Protein AF-A0AAD4WU37-F1 (afdb_monomer_lite)

Structure (mmCIF, N/CA/C/O backbone):
data_AF-A0AAD4WU37-F1
#
_entry.id   AF-A0AAD4WU37-F1
#
loop_
_atom_site.group_PDB
_atom_site.id
_atom_site.type_symbol
_atom_site.label_atom_id
_atom_site.label_alt_id
_atom_site.label_comp_id
_atom_site.label_asym_id
_atom_site.label_entity_id
_atom_site.label_seq_id
_atom_site.pdbx_PDB_ins_code
_atom_site.Cartn_x
_atom_site.Cartn_y
_atom_site.Cartn_z
_atom_site.occupancy
_atom_site.B_iso_or_equiv
_atom_site.auth_seq_id
_atom_site.auth_comp_id
_atom_site.auth_asym_id
_atom_site.auth_atom_id
_atom_site.pdbx_PDB_model_num
ATOM 1 N N . MET A 1 1 ? 48.314 1.413 9.376 1.00 45.47 1 MET A N 1
ATOM 2 C CA . MET A 1 1 ? 47.492 2.302 8.526 1.00 45.47 1 MET A CA 1
ATOM 3 C C . MET A 1 1 ? 46.470 2.975 9.430 1.00 45.47 1 MET A C 1
ATOM 5 O O . MET A 1 1 ? 45.593 2.298 9.945 1.00 45.47 1 MET A O 1
ATOM 9 N N . THR A 1 2 ? 46.656 4.255 9.749 1.00 46.59 2 THR A N 1
ATOM 10 C CA . THR A 1 2 ? 45.895 4.946 10.807 1.00 46.59 2 THR A CA 1
ATOM 11 C C . THR A 1 2 ? 44.957 5.962 10.160 1.00 46.59 2 THR A C 1
ATOM 13 O O . THR A 1 2 ? 45.398 6.799 9.377 1.00 46.59 2 THR A O 1
ATOM 16 N N . THR A 1 3 ? 43.655 5.860 10.424 1.00 55.84 3 THR A N 1
ATOM 17 C CA . THR A 1 3 ? 42.610 6.638 9.741 1.00 55.84 3 THR A CA 1
ATOM 18 C C . THR A 1 3 ? 42.506 8.074 10.264 1.00 55.84 3 THR A C 1
ATOM 20 O O . THR A 1 3 ? 42.694 8.328 11.453 1.00 55.84 3 THR A O 1
ATOM 23 N N . ARG A 1 4 ? 42.123 9.006 9.374 1.00 51.94 4 ARG A N 1
ATOM 24 C CA . ARG A 1 4 ? 42.040 10.475 9.577 1.00 51.94 4 ARG A CA 1
ATOM 25 C C . ARG A 1 4 ? 41.315 10.953 10.848 1.00 51.94 4 ARG A C 1
ATOM 27 O O . ARG A 1 4 ? 41.560 12.069 11.285 1.00 51.94 4 ARG A O 1
ATOM 34 N N . SER A 1 5 ? 40.448 10.136 11.445 1.00 50.91 5 SER A N 1
ATOM 35 C CA . SER A 1 5 ? 39.773 10.443 12.715 1.00 50.91 5 SER A CA 1
ATOM 36 C C . SER A 1 5 ? 40.736 10.491 13.917 1.00 50.91 5 SER A C 1
ATOM 38 O O . SER A 1 5 ? 40.525 11.303 14.815 1.00 50.91 5 SER A O 1
ATOM 40 N N . LYS A 1 6 ? 41.821 9.696 13.925 1.00 55.34 6 LYS A N 1
ATOM 41 C CA . LYS A 1 6 ? 42.752 9.602 15.069 1.00 55.34 6 LYS A CA 1
ATOM 42 C C . LYS A 1 6 ? 43.726 10.782 15.204 1.00 55.34 6 LYS A C 1
ATOM 44 O O . LYS A 1 6 ? 44.366 10.902 16.240 1.00 55.34 6 LYS A O 1
ATOM 49 N N . SER A 1 7 ? 43.835 11.649 14.195 1.00 57.91 7 SER A N 1
ATOM 50 C CA . SER A 1 7 ? 44.721 12.826 14.185 1.00 57.91 7 SER A CA 1
ATOM 51 C C . SER A 1 7 ? 44.000 14.156 14.451 1.00 57.91 7 SER A C 1
ATOM 53 O O . SER A 1 7 ? 44.583 15.217 14.262 1.00 57.91 7 SER A O 1
ATOM 55 N N . GLY A 1 8 ? 42.736 14.125 14.893 1.00 57.00 8 GLY A N 1
ATOM 56 C CA . GLY A 1 8 ? 42.025 15.318 15.381 1.00 57.00 8 GLY A CA 1
ATOM 57 C C . GLY A 1 8 ? 41.644 16.353 14.313 1.00 57.00 8 GLY A C 1
ATOM 58 O O . GLY A 1 8 ? 41.125 17.415 14.647 1.00 57.00 8 GLY A O 1
ATOM 59 N N . ILE A 1 9 ? 41.846 16.067 13.022 1.00 58.38 9 ILE A N 1
ATOM 60 C CA . ILE A 1 9 ? 41.519 16.997 11.931 1.00 58.38 9 ILE A CA 1
ATOM 61 C C . ILE A 1 9 ? 40.055 16.801 11.516 1.00 58.38 9 ILE A C 1
ATOM 63 O O . ILE A 1 9 ? 39.748 16.102 10.549 1.00 58.38 9 ILE A O 1
ATOM 67 N N . SER A 1 10 ? 39.140 17.441 12.245 1.00 53.75 10 SER A N 1
ATOM 68 C CA . SER A 1 10 ? 37.732 17.568 11.855 1.00 53.75 10 SER A CA 1
ATOM 69 C C . SER A 1 10 ? 37.493 18.945 11.235 1.00 53.75 10 SER A C 1
ATOM 71 O O . SER A 1 10 ? 37.396 19.947 11.938 1.00 53.75 10 SER A O 1
ATOM 73 N N . LYS A 1 11 ? 37.418 19.022 9.901 1.00 55.50 11 LYS A N 1
ATOM 74 C CA . LYS A 1 11 ? 36.949 20.237 9.218 1.00 55.50 11 LYS A CA 1
ATOM 75 C C . LYS A 1 11 ? 35.432 20.147 9.064 1.00 55.50 11 LYS A C 1
ATOM 77 O O . LYS A 1 11 ? 34.953 19.427 8.191 1.00 55.50 11 LYS A O 1
ATOM 82 N N . ARG A 1 12 ? 34.671 20.874 9.888 1.00 57.69 12 ARG A N 1
ATOM 83 C CA . ARG A 1 12 ? 33.232 21.071 9.651 1.00 57.69 12 ARG A CA 1
ATOM 84 C C . ARG A 1 12 ? 33.071 22.020 8.462 1.00 57.69 12 ARG A C 1
ATOM 86 O O . ARG A 1 12 ? 33.501 23.167 8.532 1.00 57.69 12 ARG A O 1
ATOM 93 N N . LYS A 1 13 ? 32.487 21.546 7.359 1.00 55.38 13 LYS A N 1
ATOM 94 C CA . LYS A 1 13 ? 32.006 22.436 6.293 1.00 55.38 13 LYS A CA 1
ATOM 95 C C . LYS A 1 13 ? 30.736 23.116 6.804 1.00 55.38 13 LYS A C 1
ATOM 97 O O . LYS A 1 13 ? 29.754 22.430 7.072 1.00 55.38 13 LYS A O 1
ATOM 102 N N . ALA A 1 14 ? 30.776 24.433 6.979 1.00 50.75 14 ALA A N 1
ATOM 103 C CA . ALA A 1 14 ? 29.597 25.225 7.298 1.00 50.75 14 ALA A CA 1
ATOM 104 C C . ALA A 1 14 ? 28.788 25.428 6.011 1.00 50.75 14 ALA A C 1
ATOM 106 O O . ALA A 1 14 ? 29.203 26.172 5.125 1.00 50.75 14 ALA A O 1
ATOM 107 N N . TYR A 1 15 ? 27.661 24.734 5.890 1.00 48.75 15 TYR A N 1
ATOM 108 C CA . TYR A 1 15 ? 26.652 25.065 4.892 1.00 48.75 15 TYR A CA 1
ATOM 109 C C . TYR A 1 15 ? 25.725 26.103 5.525 1.00 48.75 15 TYR A C 1
ATOM 111 O O . TYR A 1 15 ? 25.049 25.806 6.507 1.00 48.75 15 TYR A O 1
ATOM 119 N N . SER A 1 16 ? 25.730 27.332 5.005 1.00 48.38 16 SER A N 1
ATOM 120 C CA . SER A 1 16 ? 24.706 28.324 5.340 1.00 48.38 16 SER A CA 1
ATOM 121 C C . SER A 1 16 ? 23.463 27.996 4.521 1.00 48.38 16 SER A C 1
ATOM 123 O O . SER A 1 16 ? 23.293 28.471 3.401 1.00 48.38 16 SER A O 1
ATOM 125 N N . THR A 1 17 ? 22.638 27.091 5.032 1.00 43.59 17 THR A N 1
ATOM 126 C CA . THR A 1 17 ? 21.302 26.854 4.493 1.00 43.59 17 THR A CA 1
ATOM 127 C C . THR A 1 17 ? 20.335 27.698 5.299 1.00 43.59 17 THR A C 1
ATOM 129 O O . THR A 1 17 ? 20.103 27.419 6.476 1.00 43.59 17 THR A O 1
ATOM 132 N N . TYR A 1 18 ? 19.773 28.729 4.672 1.00 45.22 18 TYR A N 1
ATOM 133 C CA . TYR A 1 18 ? 18.561 29.372 5.164 1.00 45.22 18 TYR A CA 1
ATOM 134 C C . TYR A 1 18 ? 17.429 28.348 5.033 1.00 45.22 18 TYR A C 1
ATOM 136 O O . TYR A 1 18 ? 16.768 28.254 4.004 1.00 45.22 18 TYR A O 1
ATOM 144 N N . VAL A 1 19 ? 17.280 27.491 6.041 1.00 52.25 19 VAL A N 1
ATOM 145 C CA . VAL A 1 19 ? 16.106 26.634 6.165 1.00 52.25 19 VAL A CA 1
ATOM 146 C C . VAL A 1 19 ? 15.052 27.523 6.800 1.00 52.25 19 VAL A C 1
ATOM 148 O O . VAL A 1 19 ? 15.094 27.764 8.005 1.00 52.25 19 VAL A O 1
ATOM 151 N N . GLN A 1 20 ? 14.137 28.060 5.989 1.00 53.44 20 GLN A N 1
ATOM 152 C CA . GLN A 1 20 ? 12.861 28.495 6.545 1.00 53.44 20 GLN A CA 1
ATOM 153 C C . GLN A 1 20 ? 12.291 27.273 7.257 1.00 53.44 20 GLN A C 1
ATOM 155 O O . GLN A 1 20 ? 12.090 26.231 6.634 1.00 53.44 20 GLN A O 1
ATOM 160 N N . SER A 1 21 ? 12.132 27.364 8.574 1.00 56.22 21 SER A N 1
ATOM 161 C CA . SER A 1 21 ? 11.419 26.358 9.342 1.00 56.22 21 SER A CA 1
ATOM 162 C C . SER A 1 21 ? 9.996 26.322 8.802 1.00 56.22 21 SER A C 1
ATOM 164 O O . SER A 1 21 ? 9.185 27.189 9.123 1.00 56.22 21 SER A O 1
ATOM 166 N N . ILE A 1 22 ? 9.721 25.375 7.913 1.00 56.38 22 ILE A N 1
ATOM 167 C CA . ILE A 1 22 ? 8.364 25.085 7.484 1.00 56.38 22 ILE A CA 1
ATOM 168 C C . ILE A 1 22 ? 7.689 24.464 8.702 1.00 56.38 22 ILE A C 1
ATOM 170 O O . ILE A 1 22 ? 8.061 23.376 9.144 1.00 56.38 22 ILE A O 1
ATOM 174 N N . ASP A 1 23 ? 6.753 25.202 9.286 1.00 52.38 23 ASP A N 1
ATOM 175 C CA . ASP A 1 23 ? 5.902 24.698 10.351 1.00 52.38 23 ASP A CA 1
ATOM 176 C C . ASP A 1 23 ? 4.915 23.693 9.743 1.00 52.38 23 ASP A C 1
ATOM 178 O O . ASP A 1 23 ? 3.857 24.051 9.226 1.00 52.38 23 ASP A O 1
ATOM 182 N N . LEU A 1 24 ? 5.305 22.416 9.757 1.00 53.62 24 LEU A N 1
ATOM 183 C CA . LEU A 1 24 ? 4.525 21.296 9.220 1.00 53.62 24 LEU A CA 1
ATOM 184 C C . LEU A 1 24 ? 3.143 21.171 9.885 1.00 53.62 24 LEU A C 1
ATOM 186 O O . LEU A 1 24 ? 2.236 20.597 9.287 1.00 53.62 24 LEU A O 1
ATOM 190 N N . SER A 1 25 ? 2.951 21.758 11.077 1.00 57.12 25 SER A N 1
ATOM 191 C CA . SER A 1 25 ? 1.658 21.764 11.773 1.00 57.12 25 SER A CA 1
ATOM 192 C C . SER A 1 25 ? 0.584 22.606 11.073 1.00 57.12 25 SER A C 1
ATOM 194 O O . SER A 1 25 ? -0.602 22.415 11.337 1.00 57.12 25 SER A O 1
ATOM 196 N N . GLN A 1 26 ? 0.982 23.505 10.163 1.00 54.91 26 GLN A N 1
ATOM 197 C CA . GLN A 1 26 ? 0.054 24.307 9.360 1.00 54.91 26 GLN A CA 1
ATOM 198 C C . GLN A 1 26 ? -0.290 23.676 8.008 1.00 54.91 26 GLN A C 1
ATOM 200 O O . GLN A 1 26 ? -1.264 24.085 7.381 1.00 54.91 26 GLN A O 1
ATOM 205 N N . ILE A 1 27 ? 0.503 22.706 7.545 1.00 59.50 27 ILE A N 1
ATOM 206 C CA . ILE A 1 27 ? 0.383 22.128 6.199 1.00 59.50 27 ILE A CA 1
ATOM 207 C C . ILE A 1 27 ? -0.313 20.771 6.245 1.00 59.50 27 ILE A C 1
ATOM 209 O O . ILE A 1 27 ? -1.054 20.445 5.324 1.00 59.50 27 ILE A O 1
ATOM 213 N N . GLU A 1 28 ? -0.129 19.989 7.309 1.00 60.22 28 GLU A N 1
ATOM 214 C CA . GLU A 1 28 ? -0.696 18.646 7.406 1.00 60.22 28 GLU A CA 1
ATOM 215 C C . GLU A 1 28 ? -1.859 18.602 8.403 1.00 60.22 28 GLU A C 1
ATOM 217 O O . GLU A 1 28 ? -1.702 18.811 9.606 1.00 60.22 28 GLU A O 1
ATOM 222 N N . ALA A 1 29 ? -3.063 18.327 7.897 1.00 60.94 29 ALA A N 1
ATOM 223 C CA . ALA A 1 29 ? -4.246 18.130 8.714 1.00 60.94 29 ALA A CA 1
ATOM 224 C C . ALA A 1 29 ? -4.022 17.002 9.736 1.00 60.94 29 ALA A C 1
ATOM 226 O O . ALA A 1 29 ? -3.765 15.852 9.388 1.00 60.94 29 ALA A O 1
ATOM 227 N N . SER A 1 30 ? -4.191 17.333 11.014 1.00 67.00 30 SER A N 1
ATOM 228 C CA . SER A 1 30 ? -3.980 16.425 12.149 1.00 67.00 30 SER A CA 1
ATOM 229 C C . SER A 1 30 ? -5.044 15.328 12.298 1.00 67.00 30 SER A C 1
ATOM 231 O O . SER A 1 30 ? -4.961 14.502 13.206 1.00 67.00 30 SER A O 1
ATOM 233 N N . SER A 1 31 ? -6.064 15.315 11.435 1.00 64.81 31 SER A N 1
ATOM 234 C CA . SER A 1 31 ? -7.147 14.335 11.446 1.00 64.81 31 SER A CA 1
ATOM 235 C C . SER A 1 31 ? -7.691 14.106 10.037 1.00 64.81 31 SER A C 1
ATOM 237 O O . SER A 1 31 ? -7.746 15.014 9.210 1.00 64.81 31 SER A O 1
ATOM 239 N N . PHE A 1 32 ? -8.161 12.888 9.771 1.00 70.62 32 PHE A N 1
ATOM 240 C CA . PHE A 1 32 ? -8.802 12.535 8.503 1.00 70.62 32 PHE A CA 1
ATOM 241 C C . PHE A 1 32 ? -9.998 13.444 8.180 1.00 70.62 32 PHE A C 1
ATOM 243 O O . PHE A 1 32 ? -10.188 13.846 7.036 1.00 70.62 32 PHE A O 1
ATOM 250 N N . MET A 1 33 ? -10.788 13.806 9.193 1.00 66.88 33 MET A N 1
ATOM 251 C CA . MET A 1 33 ? -11.980 14.631 8.991 1.00 66.88 33 MET A CA 1
ATOM 252 C C . MET A 1 33 ? -11.624 16.049 8.544 1.00 66.88 33 MET A C 1
ATOM 254 O O . MET A 1 33 ? -12.316 16.607 7.702 1.00 66.88 33 MET A O 1
ATOM 258 N N . THR A 1 34 ? -10.535 16.621 9.063 1.00 73.19 34 THR A N 1
ATOM 259 C CA . THR A 1 34 ? -10.051 17.936 8.625 1.00 73.19 34 THR A CA 1
ATOM 260 C C . THR A 1 34 ? -9.392 17.838 7.250 1.00 73.19 34 THR A C 1
ATOM 262 O O . THR A 1 34 ? -9.689 18.658 6.383 1.00 73.19 34 THR A O 1
ATOM 265 N N . ALA A 1 35 ? -8.618 16.778 6.996 1.00 66.81 35 ALA A N 1
ATOM 266 C CA . ALA A 1 35 ? -8.023 16.479 5.692 1.00 66.81 35 ALA A CA 1
ATOM 267 C C . ALA A 1 35 ? -9.068 16.378 4.567 1.00 66.81 35 ALA A C 1
ATOM 269 O O . ALA A 1 35 ? -8.892 16.943 3.491 1.00 66.81 35 ALA A O 1
ATOM 270 N N . TYR A 1 36 ? -10.186 15.691 4.826 1.00 73.25 36 TYR A N 1
ATOM 271 C CA . TYR A 1 36 ? -11.242 15.461 3.839 1.00 73.25 36 TYR A CA 1
ATOM 272 C C . TYR A 1 36 ? -11.971 16.744 3.421 1.00 73.25 36 TYR A C 1
ATOM 274 O O . TYR A 1 36 ? -12.524 16.796 2.326 1.00 73.25 36 TYR A O 1
ATOM 282 N N . THR A 1 37 ? -11.971 17.790 4.252 1.00 78.06 37 THR A N 1
ATOM 283 C CA . THR A 1 37 ? -12.604 19.072 3.895 1.00 78.06 37 THR A CA 1
ATOM 284 C C . THR A 1 37 ? -11.780 19.913 2.919 1.00 78.06 37 THR A C 1
ATOM 286 O O . THR A 1 37 ? -12.324 20.819 2.289 1.00 78.06 37 THR A O 1
ATOM 289 N N . VAL A 1 38 ? -10.487 19.611 2.755 1.00 82.31 38 VAL A N 1
ATOM 290 C CA . VAL A 1 38 ? -9.591 20.368 1.875 1.00 82.31 38 VAL A CA 1
ATOM 291 C C . VAL A 1 38 ? -9.812 19.947 0.421 1.00 82.31 38 VAL A C 1
ATOM 293 O O . VAL A 1 38 ? -9.508 18.824 0.018 1.00 82.31 38 VAL A O 1
ATOM 296 N N . LEU A 1 39 ? -10.330 20.871 -0.390 1.00 82.19 39 LEU A N 1
ATOM 297 C CA . LEU A 1 39 ? -10.707 20.608 -1.782 1.00 82.19 39 LEU A CA 1
ATOM 298 C C . LEU A 1 39 ? -9.510 20.195 -2.658 1.00 82.19 39 LEU A C 1
ATOM 300 O O . LEU A 1 39 ? -9.639 19.288 -3.478 1.00 82.19 39 LEU A O 1
ATOM 304 N N . GLU A 1 40 ? -8.349 20.824 -2.452 1.00 79.12 40 GLU A N 1
ATOM 305 C CA . GLU A 1 40 ? -7.117 20.531 -3.203 1.00 79.12 40 GLU A CA 1
ATOM 306 C C . GLU A 1 40 ? -6.605 19.109 -2.950 1.00 79.12 40 GLU A C 1
ATOM 308 O O . GLU A 1 40 ? -6.085 18.444 -3.845 1.00 79.12 40 GLU A O 1
ATOM 313 N N . TRP A 1 41 ? -6.800 18.600 -1.735 1.00 78.56 41 TRP A N 1
ATOM 314 C CA . TRP A 1 41 ? -6.397 17.243 -1.380 1.00 78.56 41 TRP A CA 1
ATOM 315 C C . TRP A 1 41 ? -7.324 16.218 -2.008 1.00 78.56 41 TRP A C 1
ATOM 317 O O . TRP A 1 41 ? -6.869 15.192 -2.505 1.00 78.56 41 TRP A O 1
ATOM 327 N N . GLN A 1 42 ? -8.623 16.516 -2.068 1.00 79.12 42 GLN A N 1
ATOM 328 C CA . GLN A 1 42 ? -9.560 15.677 -2.801 1.00 79.12 42 GLN A CA 1
ATOM 329 C C . GLN A 1 42 ? -9.269 15.656 -4.304 1.00 79.12 42 GLN A C 1
ATOM 331 O O . GLN A 1 42 ? -9.416 14.604 -4.925 1.00 79.12 42 GLN A O 1
ATOM 336 N N . SER A 1 43 ? -8.893 16.791 -4.908 1.00 8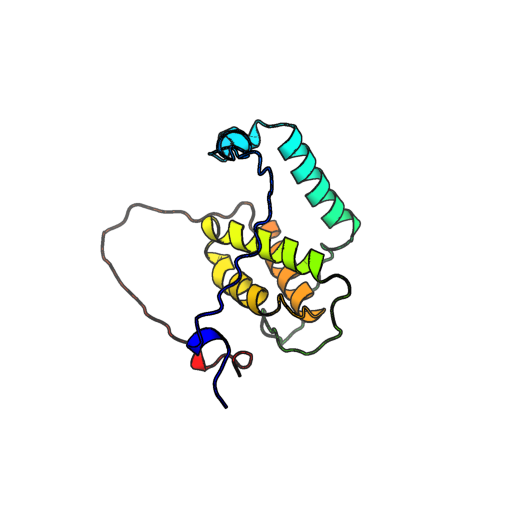2.56 43 SER A N 1
ATOM 337 C CA . SER A 1 43 ? -8.529 16.826 -6.327 1.00 82.56 43 SER A CA 1
ATOM 338 C C . SER A 1 43 ? -7.243 16.060 -6.596 1.00 82.56 43 SER A C 1
ATOM 340 O O . SER A 1 43 ? -7.245 15.242 -7.505 1.00 82.56 43 SER A O 1
ATOM 342 N N . ALA A 1 44 ? -6.209 16.234 -5.767 1.00 79.44 44 ALA A N 1
ATOM 343 C CA . ALA A 1 44 ? -4.964 15.479 -5.886 1.00 79.44 44 ALA A CA 1
ATOM 344 C C . ALA A 1 44 ? -5.205 13.967 -5.723 1.00 79.44 44 ALA A C 1
ATOM 346 O O . ALA A 1 44 ? -4.750 13.169 -6.534 1.00 79.44 44 ALA A O 1
ATOM 347 N N . MET A 1 45 ? -6.005 13.563 -4.728 1.00 80.19 45 MET A N 1
ATOM 348 C CA . MET A 1 45 ? -6.377 12.160 -4.508 1.00 80.19 45 MET A CA 1
ATOM 349 C C . MET A 1 45 ? -7.145 11.573 -5.703 1.00 80.19 45 MET A C 1
ATOM 351 O O . MET A 1 45 ? -6.926 10.422 -6.080 1.00 80.19 45 MET A O 1
ATOM 355 N N . ARG A 1 46 ? -8.051 12.354 -6.308 1.00 82.12 46 ARG A N 1
ATOM 356 C CA . ARG A 1 46 ? -8.778 11.948 -7.520 1.00 82.12 46 ARG A CA 1
ATOM 357 C C . ARG A 1 46 ? -7.857 11.831 -8.725 1.00 82.12 46 ARG A C 1
ATOM 359 O O . ARG A 1 46 ? -7.952 10.836 -9.428 1.00 82.12 46 ARG A O 1
ATOM 366 N N . GLU A 1 47 ? -6.976 12.800 -8.938 1.00 85.94 47 GLU A N 1
ATOM 367 C CA . GLU A 1 47 ? -6.018 12.794 -10.044 1.00 85.94 47 GLU A CA 1
ATOM 368 C C . GLU A 1 47 ? -5.078 11.586 -9.953 1.00 85.94 47 GLU A C 1
ATOM 370 O O . GLU A 1 47 ? -4.879 10.889 -10.943 1.00 85.94 47 GLU A O 1
ATOM 375 N N . GLU A 1 48 ? -4.589 11.257 -8.755 1.00 75.38 48 GLU A N 1
ATOM 376 C CA . GLU A 1 48 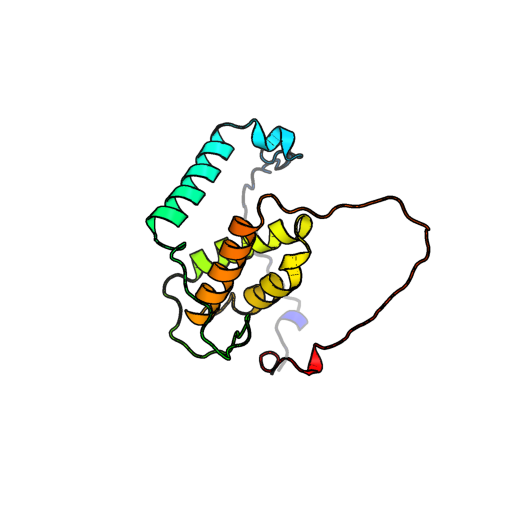? -3.805 10.041 -8.515 1.00 75.38 48 GLU A CA 1
ATOM 377 C C . GLU A 1 48 ? -4.610 8.775 -8.854 1.00 75.38 48 GLU A C 1
ATOM 379 O O . GLU A 1 48 ? -4.128 7.891 -9.566 1.00 75.38 48 GLU A O 1
ATOM 384 N N . ILE A 1 49 ? -5.871 8.687 -8.411 1.00 76.44 49 ILE A N 1
ATOM 385 C CA . ILE A 1 49 ? -6.761 7.564 -8.750 1.00 76.44 49 ILE A CA 1
ATOM 386 C C . ILE A 1 49 ? -6.978 7.468 -10.270 1.00 76.44 49 ILE A C 1
ATOM 388 O O . ILE A 1 49 ? -6.882 6.376 -10.836 1.00 76.44 49 ILE A O 1
ATOM 392 N N . GLU A 1 50 ? -7.238 8.584 -10.948 1.00 82.06 50 GLU A N 1
ATOM 393 C CA . GLU A 1 50 ? -7.441 8.644 -12.399 1.00 82.06 50 GLU A CA 1
ATOM 394 C C . GLU A 1 50 ? -6.174 8.275 -13.174 1.00 82.06 50 GLU A C 1
ATOM 396 O O . GLU A 1 50 ? -6.247 7.485 -14.117 1.00 82.06 50 GLU A O 1
ATOM 401 N N . ALA A 1 51 ? -5.005 8.750 -12.742 1.00 73.06 51 ALA A N 1
ATOM 402 C CA . ALA A 1 51 ? -3.718 8.385 -13.320 1.00 73.06 51 ALA A CA 1
ATOM 403 C C . ALA A 1 51 ? -3.467 6.871 -13.218 1.00 73.06 51 ALA A C 1
ATOM 405 O O . ALA A 1 51 ? -3.002 6.244 -14.176 1.00 73.06 51 ALA A O 1
ATOM 406 N N . LEU A 1 52 ? -3.848 6.247 -12.096 1.00 73.50 52 LEU A N 1
ATOM 407 C CA . LEU A 1 52 ? -3.774 4.793 -11.930 1.00 73.50 52 LEU A CA 1
ATOM 408 C C . LEU A 1 52 ? -4.731 4.046 -12.874 1.00 73.50 52 LEU A C 1
ATOM 410 O O . LEU A 1 52 ? -4.379 2.975 -13.379 1.00 73.50 52 LEU A O 1
ATOM 414 N N . HIS A 1 53 ? -5.926 4.590 -13.124 1.00 74.31 53 HIS A N 1
ATOM 415 C CA . HIS A 1 53 ? -6.884 4.051 -14.095 1.00 74.31 53 HIS A CA 1
ATOM 416 C C . HIS A 1 53 ? -6.403 4.194 -15.544 1.00 74.31 53 HIS A C 1
ATOM 418 O O . HIS A 1 53 ? -6.460 3.218 -16.291 1.00 74.31 53 HIS A O 1
ATOM 424 N N . ALA A 1 54 ? -5.871 5.358 -15.919 1.00 75.44 54 ALA A N 1
ATOM 425 C CA . ALA A 1 54 ? -5.381 5.651 -17.266 1.00 75.44 54 ALA A CA 1
ATOM 426 C C . ALA A 1 54 ? -4.212 4.746 -17.688 1.00 75.44 54 ALA A C 1
ATOM 428 O O . ALA A 1 54 ? -4.092 4.378 -18.853 1.00 75.44 54 ALA A O 1
ATOM 429 N N . GLN A 1 55 ? -3.369 4.340 -16.737 1.00 75.31 55 GLN A N 1
ATOM 430 C CA . GLN A 1 55 ? -2.224 3.464 -16.997 1.00 75.31 55 GLN A CA 1
ATOM 431 C C . GLN A 1 55 ? -2.589 1.974 -17.122 1.00 75.31 55 GLN A C 1
ATOM 433 O O . GLN A 1 55 ? -1.697 1.140 -17.277 1.00 75.31 55 GLN A O 1
ATOM 438 N N . GLY A 1 56 ? -3.871 1.599 -17.007 1.00 62.47 56 GLY A N 1
ATOM 439 C CA . GLY A 1 56 ? -4.283 0.189 -17.038 1.00 62.47 56 GLY A CA 1
ATOM 440 C C . GLY A 1 56 ? -3.707 -0.628 -15.873 1.00 62.47 56 GLY A C 1
ATOM 441 O O . GLY A 1 56 ? -3.656 -1.858 -15.912 1.00 62.47 56 GLY A O 1
ATOM 442 N N . THR A 1 57 ? -3.267 0.036 -14.796 1.00 57.66 57 THR A N 1
ATOM 443 C CA . THR A 1 57 ? -2.695 -0.613 -13.603 1.00 57.66 57 THR A CA 1
ATOM 444 C C . THR A 1 57 ? -3.690 -1.589 -12.965 1.00 57.66 57 THR A C 1
ATOM 446 O O . THR A 1 57 ? -3.277 -2.564 -12.336 1.00 57.66 57 THR A O 1
ATOM 449 N N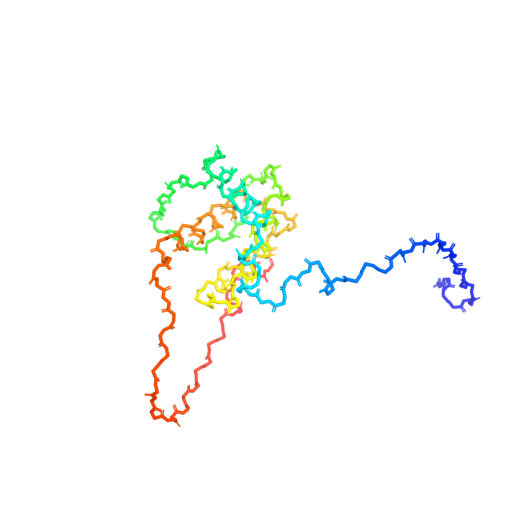 . TRP A 1 58 ? -4.986 -1.358 -13.186 1.00 56.19 58 TRP A N 1
ATOM 450 C CA . TRP A 1 58 ? -6.114 -2.097 -12.625 1.00 56.19 58 TRP A CA 1
ATOM 451 C C . TRP A 1 58 ? -6.617 -3.278 -13.461 1.00 56.19 58 TRP A C 1
ATOM 453 O O . TRP A 1 58 ? -7.590 -3.913 -13.044 1.00 56.19 58 TRP A O 1
ATOM 463 N N . ASP A 1 59 ? -5.990 -3.599 -14.597 1.00 53.88 59 ASP A N 1
ATOM 464 C CA . ASP A 1 59 ? -6.420 -4.755 -15.382 1.00 53.88 59 ASP A CA 1
ATOM 465 C C . ASP A 1 59 ? -6.258 -6.059 -14.591 1.00 53.88 59 ASP A C 1
ATOM 467 O O . ASP A 1 59 ? -5.229 -6.357 -13.974 1.00 53.88 59 ASP A O 1
ATOM 471 N N . LEU A 1 60 ? -7.348 -6.825 -14.572 1.00 45.81 60 LEU A N 1
ATOM 472 C CA . LEU A 1 60 ? -7.518 -8.028 -13.770 1.00 45.81 60 LEU A CA 1
ATOM 473 C C . LEU A 1 60 ? -6.548 -9.119 -14.233 1.00 45.81 60 LEU A C 1
ATOM 475 O O . LEU A 1 60 ? -6.811 -9.823 -15.202 1.00 45.81 60 LEU A O 1
ATOM 479 N N . VAL A 1 61 ? -5.460 -9.329 -13.488 1.00 58.69 61 VAL A N 1
ATOM 480 C CA . VAL A 1 61 ? -4.593 -10.500 -13.686 1.00 58.69 61 VAL A CA 1
ATOM 481 C C . VAL A 1 61 ? -5.185 -11.684 -12.906 1.00 58.69 61 VAL A C 1
ATOM 483 O O . VAL A 1 61 ? -5.220 -11.633 -11.668 1.00 58.69 61 VAL A O 1
ATOM 486 N N . PRO A 1 62 ? -5.685 -12.743 -13.571 1.00 58.34 62 PRO A N 1
ATOM 487 C CA . PRO A 1 62 ? -6.130 -13.948 -12.880 1.00 58.34 62 PRO A CA 1
ATOM 488 C C . PRO A 1 62 ? -4.951 -14.610 -12.157 1.00 58.34 62 PRO A C 1
ATOM 490 O O . PRO A 1 62 ? -3.813 -14.582 -12.628 1.00 58.34 62 PRO A O 1
ATOM 493 N N . LEU A 1 63 ? -5.216 -15.191 -10.984 1.00 50.34 63 LEU A N 1
ATOM 494 C CA . LEU A 1 63 ? -4.221 -15.975 -10.258 1.00 50.34 63 LEU A CA 1
ATOM 495 C C . LEU A 1 63 ? -3.900 -17.241 -11.079 1.00 50.34 63 LEU A C 1
ATOM 497 O O . LEU A 1 63 ? -4.815 -18.028 -11.320 1.00 50.34 63 LEU A O 1
ATOM 501 N N . PRO A 1 64 ? -2.643 -17.467 -11.506 1.00 61.47 64 PRO A N 1
ATOM 502 C CA . PRO A 1 64 ? -2.266 -18.706 -12.178 1.00 61.47 64 PRO A CA 1
ATOM 503 C C . PRO A 1 64 ? -2.465 -19.898 -11.239 1.00 61.47 64 PRO A C 1
ATOM 505 O O . PRO A 1 64 ? -2.100 -19.822 -10.061 1.00 61.47 64 PRO A O 1
ATOM 508 N N . ALA A 1 65 ? -3.015 -20.998 -11.756 1.00 53.12 65 ALA A N 1
ATOM 509 C CA . ALA A 1 65 ? -3.183 -22.224 -10.983 1.00 53.12 65 ALA A CA 1
ATOM 510 C C . ALA A 1 65 ? -1.823 -22.705 -10.436 1.00 53.12 65 ALA A C 1
ATOM 512 O O . ALA A 1 65 ? -0.817 -22.663 -11.143 1.00 53.12 65 ALA A O 1
ATOM 513 N N . HIS A 1 66 ? -1.800 -23.154 -9.176 1.00 56.22 66 HIS A N 1
ATOM 514 C CA . HIS A 1 66 ? -0.626 -23.705 -8.473 1.00 56.22 66 HIS A CA 1
ATOM 515 C C . HIS A 1 66 ? 0.497 -22.725 -8.081 1.00 56.22 66 HIS A C 1
ATOM 517 O O . HIS A 1 66 ? 1.577 -23.171 -7.694 1.00 56.22 66 HIS A O 1
ATOM 523 N N . LYS A 1 67 ? 0.271 -21.404 -8.116 1.00 54.69 67 LYS A N 1
ATOM 524 C CA . LYS A 1 67 ? 1.246 -20.419 -7.612 1.00 54.69 67 LYS A CA 1
ATOM 525 C C . LYS A 1 67 ? 0.800 -19.857 -6.261 1.00 54.69 67 LYS A C 1
ATOM 527 O O . LYS A 1 67 ? -0.348 -19.434 -6.130 1.00 54.69 67 LYS A O 1
ATOM 532 N N . ASN A 1 68 ? 1.707 -19.806 -5.278 1.00 55.25 68 ASN A N 1
ATOM 533 C CA . ASN A 1 68 ? 1.443 -19.110 -4.017 1.00 55.25 68 ASN A CA 1
ATOM 534 C C . ASN A 1 68 ? 1.021 -17.666 -4.331 1.00 55.25 68 ASN A C 1
ATOM 536 O O . ASN A 1 68 ? 1.633 -17.006 -5.180 1.00 55.25 68 ASN A O 1
ATOM 540 N N . LEU A 1 69 ? -0.040 -17.198 -3.657 1.00 52.62 69 LEU A N 1
ATOM 541 C CA . LEU A 1 69 ? -0.680 -15.884 -3.861 1.00 52.62 69 LEU A CA 1
ATOM 542 C C . LEU A 1 69 ? 0.336 -14.736 -3.898 1.00 52.62 69 LEU A C 1
ATOM 544 O O . LEU A 1 69 ? 0.144 -13.741 -4.602 1.00 52.62 69 LEU A O 1
ATOM 548 N N . ILE A 1 70 ? 1.435 -14.952 -3.186 1.00 54.12 70 ILE A N 1
ATOM 549 C CA . ILE A 1 70 ? 2.535 -14.050 -2.955 1.00 54.12 70 ILE A CA 1
ATOM 550 C C . ILE A 1 70 ? 3.820 -14.862 -3.182 1.00 54.12 70 ILE A C 1
ATOM 552 O O . ILE A 1 70 ? 4.277 -15.585 -2.306 1.00 54.12 70 ILE A O 1
ATOM 556 N N . THR A 1 71 ? 4.354 -14.839 -4.403 1.00 53.62 71 THR A N 1
ATOM 557 C CA . THR A 1 71 ? 5.664 -15.434 -4.706 1.00 53.62 71 THR A CA 1
ATOM 558 C C . THR A 1 71 ? 6.559 -14.307 -5.200 1.00 53.62 71 THR A C 1
ATOM 560 O O . THR A 1 71 ? 6.459 -13.931 -6.366 1.00 53.62 71 THR A O 1
ATOM 563 N N . TYR A 1 72 ? 7.392 -13.755 -4.320 1.00 61.75 72 TYR A N 1
ATOM 564 C CA . TYR A 1 72 ? 8.383 -12.727 -4.661 1.00 61.75 72 TYR A CA 1
ATOM 565 C C . TYR A 1 72 ? 9.734 -13.326 -5.059 1.00 61.75 72 TYR A C 1
ATOM 567 O O . TYR A 1 72 ? 10.787 -12.809 -4.712 1.00 61.75 72 TYR A O 1
ATOM 575 N N . LYS A 1 73 ? 9.710 -14.459 -5.762 1.00 60.47 73 LYS A N 1
ATOM 576 C CA . LYS A 1 73 ? 10.940 -14.943 -6.380 1.00 60.47 73 LYS A CA 1
ATOM 577 C C . LYS A 1 73 ? 11.368 -13.934 -7.442 1.00 60.47 73 LYS A C 1
ATOM 579 O O . LYS A 1 73 ? 10.502 -13.430 -8.172 1.00 60.47 73 LYS A O 1
ATOM 584 N N . ASP A 1 74 ? 12.678 -13.718 -7.549 1.00 64.44 74 ASP A N 1
ATOM 585 C CA . ASP A 1 74 ? 13.342 -12.910 -8.580 1.00 64.44 74 ASP A CA 1
ATOM 586 C C . ASP A 1 74 ? 13.232 -13.554 -9.982 1.00 64.44 74 ASP A C 1
ATOM 588 O O . ASP A 1 74 ? 14.195 -13.709 -10.730 1.00 64.44 74 ASP A O 1
ATOM 592 N N . ASP A 1 75 ? 12.025 -13.954 -10.366 1.00 62.41 75 ASP A N 1
ATOM 593 C CA . ASP A 1 75 ? 11.713 -14.608 -11.624 1.00 62.41 75 ASP A CA 1
ATOM 594 C C . ASP A 1 75 ? 11.047 -13.569 -12.539 1.00 62.41 75 ASP A C 1
ATOM 596 O O . ASP A 1 75 ? 9.817 -13.473 -12.611 1.00 62.41 75 ASP A O 1
ATOM 600 N N . GLY A 1 76 ? 11.834 -12.729 -13.219 1.00 72.00 76 GLY A N 1
ATOM 601 C CA . GLY A 1 76 ? 11.250 -11.722 -14.107 1.00 72.00 76 GLY A CA 1
ATOM 602 C C . GLY A 1 76 ? 12.198 -10.689 -14.704 1.00 72.00 76 GLY A C 1
ATOM 603 O O . GLY A 1 76 ? 13.401 -10.670 -14.462 1.00 72.00 76 GLY A O 1
ATOM 604 N N . LYS A 1 77 ? 11.618 -9.806 -15.519 1.00 86.56 77 LYS A N 1
ATOM 605 C CA . LYS A 1 77 ? 12.300 -8.618 -16.041 1.00 86.56 77 LYS A CA 1
ATOM 606 C C . LYS A 1 77 ? 12.278 -7.508 -14.977 1.00 86.56 77 LYS A C 1
ATOM 608 O O . LYS A 1 77 ? 11.270 -7.394 -14.268 1.00 86.56 77 LYS A O 1
ATOM 613 N N . PRO A 1 78 ? 13.342 -6.692 -14.864 1.00 90.50 78 PRO A N 1
ATOM 614 C CA . PRO A 1 78 ? 13.318 -5.487 -14.041 1.00 90.50 78 PRO A CA 1
ATOM 615 C C . PRO A 1 78 ? 12.160 -4.577 -14.449 1.00 90.50 78 PRO A C 1
ATOM 617 O O . PRO A 1 78 ? 11.886 -4.414 -15.639 1.00 90.50 78 PRO A O 1
ATOM 620 N N . TYR A 1 79 ? 11.489 -3.985 -13.465 1.00 90.94 79 TYR A N 1
ATOM 621 C CA . TYR A 1 79 ? 10.397 -3.058 -13.725 1.00 90.94 79 TYR A CA 1
ATOM 622 C C . TYR A 1 79 ? 10.935 -1.723 -14.249 1.00 90.94 79 TYR A C 1
ATOM 624 O O . TYR A 1 79 ? 11.881 -1.159 -13.696 1.00 90.94 79 TYR A O 1
ATOM 632 N N . SER A 1 80 ? 10.296 -1.178 -15.286 1.00 91.62 80 SER A N 1
ATOM 633 C CA . SER A 1 80 ? 10.773 0.038 -15.967 1.00 91.62 80 SER A CA 1
ATOM 634 C C . SER A 1 80 ? 10.644 1.315 -15.120 1.00 91.62 80 SER A C 1
ATOM 636 O O . SER A 1 80 ? 11.376 2.280 -15.343 1.00 91.62 80 SER A O 1
ATOM 638 N N . HIS A 1 81 ? 9.745 1.339 -14.125 1.00 91.12 81 HIS A N 1
ATOM 639 C CA . HIS A 1 81 ? 9.413 2.544 -13.348 1.00 91.12 81 HIS A CA 1
ATOM 640 C C . HIS A 1 81 ? 9.538 2.341 -11.824 1.00 91.12 81 HIS A C 1
ATOM 642 O O . HIS A 1 81 ? 8.551 2.414 -11.089 1.00 91.12 81 HIS A O 1
ATOM 648 N N . PRO A 1 82 ? 10.753 2.140 -11.281 1.00 90.81 82 PRO A N 1
ATOM 649 C CA . PRO A 1 82 ? 10.949 1.831 -9.860 1.00 90.81 82 PRO A CA 1
ATOM 650 C C . PRO A 1 82 ? 10.450 2.925 -8.899 1.00 90.81 82 PRO A C 1
ATOM 652 O O . PRO A 1 82 ? 10.076 2.625 -7.767 1.00 90.81 82 PRO A O 1
ATOM 655 N N . ALA A 1 83 ? 10.412 4.191 -9.328 1.00 91.75 83 ALA A N 1
ATOM 656 C CA . ALA A 1 83 ? 9.870 5.285 -8.519 1.00 91.75 83 ALA A CA 1
ATOM 657 C C . ALA A 1 83 ? 8.366 5.119 -8.245 1.00 91.75 83 ALA A C 1
ATOM 659 O O . ALA A 1 83 ? 7.928 5.299 -7.111 1.00 91.75 83 ALA A O 1
ATOM 660 N N . GLN A 1 84 ? 7.600 4.698 -9.255 1.00 91.44 84 GLN A N 1
ATOM 661 C CA . GLN A 1 84 ? 6.171 4.435 -9.119 1.00 91.44 84 GLN A CA 1
ATOM 662 C C . GLN A 1 84 ? 5.914 3.274 -8.154 1.00 91.44 84 GLN A C 1
ATOM 664 O O . GLN A 1 84 ? 5.062 3.379 -7.276 1.00 91.44 84 GLN A O 1
ATOM 669 N N . TYR A 1 85 ? 6.700 2.197 -8.262 1.00 92.69 85 TYR A N 1
ATOM 670 C CA . TYR A 1 85 ? 6.623 1.074 -7.327 1.00 92.69 85 TYR A CA 1
ATOM 671 C C . TYR A 1 85 ? 6.825 1.535 -5.877 1.00 92.69 85 TYR A C 1
ATOM 673 O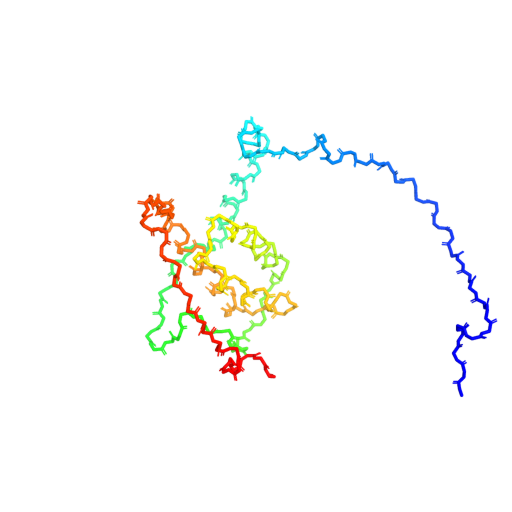 O . TYR A 1 85 ? 6.025 1.205 -5.006 1.00 92.69 85 TYR A O 1
ATOM 681 N N . ARG A 1 86 ? 7.859 2.352 -5.621 1.00 93.50 86 ARG A N 1
ATOM 682 C CA . ARG A 1 86 ? 8.132 2.896 -4.281 1.00 93.50 86 ARG A CA 1
ATOM 683 C C . ARG A 1 86 ? 7.005 3.785 -3.762 1.00 93.50 86 ARG A C 1
ATOM 685 O O . ARG A 1 86 ? 6.693 3.694 -2.581 1.00 93.50 86 ARG A O 1
ATOM 692 N N . SER A 1 87 ? 6.403 4.602 -4.626 1.00 94.50 87 SER A N 1
ATOM 693 C CA . SER A 1 87 ? 5.263 5.448 -4.255 1.00 94.50 87 SER A CA 1
ATOM 694 C C . SER A 1 87 ? 4.068 4.601 -3.806 1.00 94.50 87 SER A C 1
ATOM 696 O O . SER A 1 87 ? 3.569 4.769 -2.695 1.00 94.50 87 SER A O 1
ATOM 698 N N . ILE A 1 88 ? 3.682 3.604 -4.613 1.00 93.50 88 ILE A N 1
ATOM 699 C CA . ILE A 1 88 ? 2.542 2.724 -4.315 1.00 93.50 88 ILE A CA 1
ATOM 700 C C . ILE A 1 88 ? 2.785 1.923 -3.036 1.00 93.50 88 ILE A C 1
ATOM 702 O O . ILE A 1 88 ? 1.923 1.864 -2.163 1.00 93.50 88 ILE A O 1
ATOM 706 N N . VAL A 1 89 ? 3.960 1.306 -2.906 1.00 93.88 89 VAL A N 1
ATOM 707 C CA . VAL A 1 89 ? 4.307 0.516 -1.720 1.00 93.88 89 VAL A CA 1
ATOM 708 C C . VAL A 1 89 ? 4.384 1.401 -0.470 1.00 93.88 89 VAL A C 1
ATOM 710 O O . VAL A 1 89 ? 3.942 0.982 0.595 1.00 93.88 89 VAL A O 1
ATOM 713 N N . GLY A 1 90 ? 4.854 2.646 -0.602 1.00 94.31 90 GLY A N 1
ATOM 714 C CA . GLY A 1 90 ? 4.804 3.643 0.468 1.00 94.31 90 GLY A CA 1
ATOM 715 C C . GLY A 1 90 ? 3.373 3.957 0.906 1.00 94.31 90 GLY A C 1
ATOM 716 O O . GLY A 1 90 ? 3.068 3.873 2.092 1.00 94.31 90 GLY A O 1
ATOM 717 N N . ALA A 1 91 ? 2.471 4.232 -0.040 1.00 94.31 91 ALA A N 1
ATOM 718 C CA . ALA A 1 91 ? 1.057 4.471 0.254 1.00 94.31 91 ALA A CA 1
ATOM 719 C C . ALA A 1 91 ? 0.384 3.250 0.912 1.00 94.31 91 ALA A C 1
ATOM 721 O O . ALA A 1 91 ? -0.341 3.384 1.898 1.00 94.31 91 ALA A O 1
ATOM 722 N N . LEU A 1 92 ? 0.676 2.042 0.421 1.00 93.62 92 LEU A N 1
ATOM 723 C CA . LEU A 1 92 ? 0.190 0.794 1.013 1.00 93.62 92 LEU A CA 1
ATOM 724 C C . LEU A 1 92 ? 0.698 0.591 2.442 1.00 93.62 92 LEU A C 1
ATOM 726 O O . LEU A 1 92 ? -0.053 0.094 3.280 1.00 93.62 92 LEU A O 1
ATOM 730 N N . GLN A 1 93 ? 1.936 0.994 2.740 1.00 93.25 93 GLN A N 1
ATOM 731 C CA . GLN A 1 93 ? 2.488 0.917 4.090 1.00 93.25 93 GLN A CA 1
ATOM 732 C C . GLN A 1 93 ? 1.672 1.761 5.070 1.00 93.25 93 GLN A C 1
ATOM 734 O O . GLN A 1 93 ? 1.344 1.275 6.151 1.00 93.25 93 GLN A O 1
ATOM 739 N N . TYR A 1 94 ? 1.279 2.978 4.689 1.00 92.44 94 TYR A N 1
ATOM 740 C CA . TYR A 1 94 ? 0.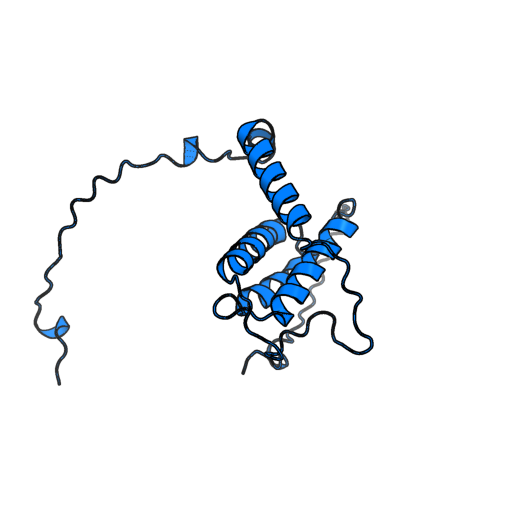400 3.811 5.517 1.00 92.44 94 TYR A CA 1
ATOM 741 C C . TYR A 1 94 ? -0.967 3.161 5.745 1.00 92.44 94 TYR A C 1
ATOM 743 O O . TYR A 1 94 ? -1.516 3.233 6.844 1.00 92.44 94 TYR A O 1
ATOM 751 N N . LEU A 1 95 ? -1.504 2.468 4.741 1.00 90.19 95 LEU A N 1
ATOM 752 C CA . LEU A 1 95 ? -2.807 1.819 4.857 1.00 90.19 95 LEU A CA 1
ATOM 753 C C . LEU A 1 95 ? -2.826 0.678 5.890 1.00 90.19 95 LEU A C 1
ATOM 755 O O . LEU A 1 95 ? -3.872 0.410 6.478 1.00 90.19 95 LEU A O 1
ATOM 759 N N . THR A 1 96 ? -1.681 0.050 6.181 1.00 90.62 96 THR A N 1
ATOM 760 C CA . THR A 1 96 ? -1.594 -1.049 7.163 1.00 90.62 96 THR A CA 1
ATOM 761 C C . THR A 1 96 ? -2.040 -0.659 8.576 1.00 90.62 96 THR A C 1
ATOM 763 O O . THR A 1 96 ? -2.482 -1.527 9.325 1.00 90.62 96 THR A O 1
ATOM 766 N N . PHE A 1 97 ? -2.013 0.634 8.927 1.00 85.19 97 PHE A N 1
ATOM 767 C CA . PHE A 1 97 ? -2.514 1.119 10.218 1.00 85.19 97 PHE A CA 1
ATOM 768 C C . PHE A 1 97 ? -4.024 0.931 10.387 1.00 85.19 97 PHE A C 1
ATOM 770 O O . PHE A 1 97 ? -4.494 0.690 11.495 1.00 85.19 97 PHE A O 1
ATOM 777 N N . THR A 1 98 ? -4.786 1.041 9.298 1.00 83.81 98 THR A N 1
ATOM 778 C CA . THR A 1 98 ? -6.251 0.882 9.305 1.00 83.81 98 THR A CA 1
ATOM 779 C C . THR A 1 98 ? -6.690 -0.483 8.774 1.00 83.81 98 THR A C 1
ATOM 781 O O . THR A 1 98 ? -7.798 -0.932 9.058 1.00 83.81 98 THR A O 1
ATOM 784 N N . ARG A 1 99 ? -5.810 -1.166 8.033 1.00 86.31 99 ARG A N 1
ATOM 785 C CA . ARG A 1 99 ? -6.028 -2.483 7.424 1.00 86.31 99 ARG A CA 1
ATOM 786 C C . ARG A 1 99 ? -4.884 -3.446 7.782 1.00 86.31 99 ARG A C 1
ATOM 788 O O . ARG A 1 99 ? -4.023 -3.722 6.945 1.00 86.31 99 ARG A O 1
ATOM 795 N N . PRO A 1 100 ? -4.830 -3.969 9.023 1.00 87.31 100 PRO A N 1
ATOM 796 C CA . PRO A 1 100 ? -3.769 -4.888 9.443 1.00 87.31 100 PRO A CA 1
ATOM 797 C C . PRO A 1 100 ? -3.811 -6.236 8.704 1.00 87.31 100 PRO A C 1
ATOM 799 O O . PRO A 1 100 ? -2.798 -6.927 8.638 1.00 87.31 100 PRO A O 1
ATOM 802 N N . ASP A 1 101 ? -4.942 -6.592 8.088 1.00 86.19 101 ASP A N 1
ATOM 803 C CA . ASP A 1 101 ? -5.110 -7.805 7.283 1.00 86.19 101 ASP A CA 1
ATOM 804 C C . ASP A 1 101 ? -4.174 -7.864 6.061 1.00 86.19 101 ASP A C 1
ATOM 806 O O . ASP A 1 101 ? -3.800 -8.950 5.622 1.00 86.19 101 ASP A O 1
ATOM 810 N N . ILE A 1 102 ? -3.731 -6.713 5.539 1.00 90.00 102 ILE A N 1
ATOM 811 C CA . ILE A 1 102 ? -2.772 -6.647 4.421 1.00 90.00 102 ILE A CA 1
ATOM 812 C C . ILE A 1 102 ? -1.312 -6.474 4.865 1.00 90.00 102 ILE A C 1
ATOM 814 O O . ILE A 1 102 ? -0.419 -6.500 4.015 1.00 90.00 102 ILE A O 1
ATOM 818 N N . ALA A 1 103 ? -1.047 -6.308 6.166 1.00 88.81 103 ALA A N 1
ATOM 819 C CA . ALA A 1 103 ? 0.258 -5.880 6.675 1.00 88.81 103 ALA A CA 1
ATOM 820 C C . ALA A 1 103 ? 1.400 -6.815 6.257 1.00 88.81 103 ALA A C 1
ATOM 822 O O . ALA A 1 103 ? 2.438 -6.350 5.790 1.00 88.81 103 ALA A O 1
ATOM 823 N N . PHE A 1 104 ? 1.190 -8.130 6.344 1.00 87.62 104 PHE A N 1
ATOM 824 C CA . PHE A 1 104 ? 2.181 -9.119 5.914 1.00 87.62 104 PHE A CA 1
ATOM 825 C C . PHE A 1 104 ? 2.544 -8.965 4.429 1.00 87.62 104 PHE A C 1
ATOM 827 O O . PHE A 1 104 ? 3.718 -8.873 4.069 1.00 87.62 104 PHE A O 1
ATOM 834 N N . SER A 1 105 ? 1.527 -8.873 3.567 1.00 89.19 105 SER A N 1
ATOM 835 C CA . SER A 1 105 ? 1.703 -8.769 2.115 1.00 89.19 105 SER A CA 1
ATOM 836 C C . SER A 1 105 ? 2.459 -7.500 1.721 1.00 89.19 105 SER A C 1
ATOM 838 O O . SER A 1 105 ? 3.344 -7.554 0.867 1.00 89.19 105 SER A O 1
ATOM 840 N N . VAL A 1 106 ? 2.132 -6.371 2.359 1.00 91.31 106 VAL A N 1
ATOM 841 C CA . VAL A 1 106 ? 2.790 -5.078 2.122 1.00 91.31 106 VAL A CA 1
ATOM 842 C C . VAL A 1 106 ? 4.231 -5.084 2.626 1.00 91.31 106 VAL A C 1
ATOM 844 O O . VAL A 1 106 ? 5.128 -4.672 1.894 1.00 91.31 106 VAL A O 1
ATOM 847 N N . ASN A 1 107 ? 4.475 -5.602 3.833 1.00 89.50 107 ASN A N 1
ATOM 848 C CA . ASN A 1 107 ? 5.819 -5.674 4.408 1.00 89.50 107 ASN A CA 1
ATOM 849 C C . ASN A 1 107 ? 6.764 -6.519 3.548 1.00 89.50 107 ASN A C 1
ATOM 851 O O . ASN A 1 107 ? 7.919 -6.146 3.355 1.00 89.50 107 ASN A O 1
ATOM 855 N N . GLN A 1 108 ? 6.268 -7.616 2.981 1.00 86.88 108 GLN A N 1
ATOM 856 C CA . GLN A 1 108 ? 7.013 -8.377 1.989 1.00 86.88 108 GLN A CA 1
ATOM 857 C C . GLN A 1 108 ? 7.290 -7.555 0.710 1.00 86.88 108 GLN A C 1
ATOM 859 O O . GLN A 1 108 ? 8.430 -7.472 0.263 1.00 86.88 108 GLN A O 1
ATOM 864 N N . ALA A 1 109 ? 6.290 -6.870 0.136 1.00 88.88 109 ALA A N 1
ATOM 865 C CA . ALA A 1 109 ? 6.495 -6.036 -1.059 1.00 88.88 109 ALA A CA 1
ATOM 866 C C . ALA A 1 109 ? 7.537 -4.916 -0.832 1.00 88.88 109 ALA A C 1
ATOM 868 O O . ALA A 1 109 ? 8.297 -4.561 -1.742 1.00 88.88 109 ALA A O 1
ATOM 869 N N . CYS A 1 110 ? 7.619 -4.391 0.394 1.00 89.94 110 CYS A N 1
ATOM 870 C CA . CYS A 1 110 ? 8.624 -3.419 0.823 1.00 89.94 110 CYS A CA 1
ATOM 871 C C . CYS A 1 110 ? 10.069 -3.926 0.726 1.00 89.94 110 CYS A C 1
ATOM 873 O O . CYS A 1 110 ? 10.974 -3.092 0.644 1.00 89.94 110 CYS A O 1
ATOM 875 N N . GLN A 1 111 ? 10.321 -5.237 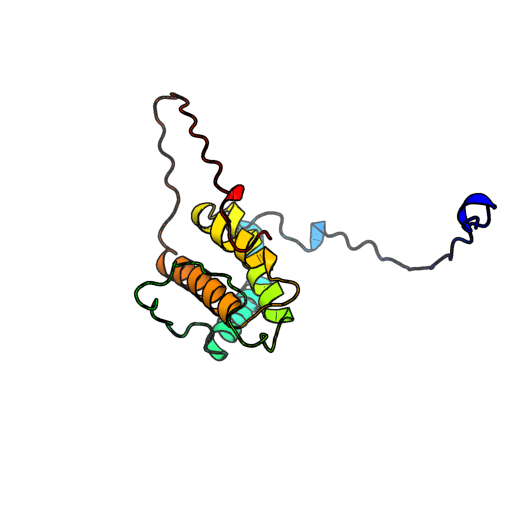0.720 1.00 86.81 111 GLN A N 1
ATOM 876 C CA . GLN A 1 111 ? 11.678 -5.789 0.622 1.00 86.81 111 GLN A CA 1
ATOM 877 C C . GLN A 1 111 ? 12.295 -5.524 -0.764 1.00 86.81 111 GLN A C 1
ATOM 879 O O . GLN A 1 111 ? 13.467 -5.169 -0.875 1.00 86.81 111 GLN A O 1
ATOM 884 N N . PHE A 1 112 ? 11.476 -5.524 -1.820 1.00 86.56 112 PHE A N 1
ATOM 885 C CA . PHE A 1 112 ? 11.920 -5.415 -3.218 1.00 86.56 112 PHE A CA 1
ATOM 886 C C . PHE A 1 112 ? 11.999 -3.975 -3.757 1.00 86.56 112 PHE A C 1
ATOM 888 O O . PHE A 1 112 ? 12.138 -3.744 -4.956 1.00 86.56 112 PHE A O 1
ATOM 895 N N . LYS A 1 113 ? 11.923 -2.967 -2.880 1.00 84.94 113 LYS A N 1
ATOM 896 C CA . LYS A 1 113 ? 11.900 -1.534 -3.246 1.00 84.94 113 LYS A CA 1
ATOM 897 C C . LYS A 1 113 ? 13.173 -1.014 -3.922 1.00 84.94 113 LYS A C 1
ATOM 899 O O . LYS A 1 113 ? 13.127 0.012 -4.607 1.00 84.94 113 LYS A O 1
ATOM 904 N N . HIS A 1 114 ? 14.306 -1.683 -3.707 1.00 85.25 114 HIS A N 1
ATOM 905 C CA . HIS A 1 114 ? 15.585 -1.300 -4.306 1.00 85.25 114 HIS A CA 1
ATOM 906 C C . HIS A 1 114 ? 15.708 -1.745 -5.766 1.00 85.25 114 HIS A C 1
ATOM 908 O O . HIS A 1 114 ? 16.267 -1.006 -6.574 1.00 85.25 114 HIS A O 1
ATOM 914 N N . ASN A 1 115 ? 15.157 -2.914 -6.095 1.00 86.19 115 ASN A N 1
ATOM 915 C CA . ASN A 1 115 ? 15.189 -3.500 -7.430 1.00 86.19 115 ASN A CA 1
ATOM 916 C C . ASN A 1 115 ? 13.847 -4.195 -7.730 1.00 86.19 115 ASN A C 1
ATOM 918 O O . ASN A 1 115 ? 13.745 -5.418 -7.632 1.00 86.19 115 ASN A O 1
ATOM 922 N N . PRO A 1 116 ? 12.783 -3.432 -8.030 1.00 89.31 116 PRO A N 1
ATOM 923 C CA . PRO A 1 116 ? 11.483 -4.021 -8.303 1.00 89.31 116 PRO A CA 1
ATOM 924 C C . PRO A 1 116 ? 11.481 -4.752 -9.648 1.00 89.31 116 PRO A C 1
ATOM 926 O O . PRO A 1 116 ? 12.059 -4.294 -10.634 1.00 89.31 116 PRO A O 1
ATOM 929 N N . MET A 1 117 ? 10.768 -5.871 -9.693 1.00 89.25 117 MET A N 1
ATOM 930 C CA . MET A 1 117 ? 10.593 -6.704 -10.881 1.00 89.25 117 MET A CA 1
ATOM 931 C C . MET A 1 117 ? 9.117 -6.726 -11.269 1.00 89.25 117 MET A C 1
ATOM 933 O O . MET A 1 117 ? 8.247 -6.438 -10.445 1.00 89.25 117 MET A O 1
ATOM 937 N N . GLU A 1 118 ? 8.814 -7.096 -12.513 1.00 87.00 118 GLU A N 1
ATOM 938 C CA . GLU A 1 118 ? 7.426 -7.209 -12.991 1.00 87.00 118 GLU A CA 1
ATOM 939 C C . GLU A 1 118 ? 6.574 -8.137 -12.098 1.00 87.00 118 GLU A C 1
ATOM 941 O O . GLU A 1 118 ? 5.407 -7.856 -11.821 1.00 87.00 118 GLU A O 1
ATOM 946 N N . SER A 1 119 ? 7.168 -9.211 -11.564 1.00 85.25 119 SER A N 1
ATOM 947 C CA . SER A 1 119 ? 6.529 -10.120 -10.599 1.00 85.25 119 SER A CA 1
ATOM 948 C C . SER A 1 119 ? 6.077 -9.397 -9.322 1.00 85.25 119 SER A C 1
ATOM 950 O O . SER A 1 119 ? 4.957 -9.612 -8.850 1.00 85.25 119 SER A O 1
ATOM 952 N N . HIS A 1 120 ? 6.914 -8.501 -8.794 1.00 87.69 120 HIS A N 1
ATOM 953 C CA . HIS A 1 120 ? 6.639 -7.710 -7.592 1.00 87.69 120 HIS A CA 1
ATOM 954 C C . HIS A 1 120 ? 5.512 -6.704 -7.846 1.00 87.69 120 HIS A C 1
ATOM 956 O O . HIS A 1 120 ? 4.617 -6.547 -7.016 1.00 87.69 120 HIS A O 1
ATOM 962 N N . VAL A 1 121 ? 5.481 -6.088 -9.031 1.00 88.62 121 VAL A N 1
ATOM 963 C CA . VAL A 1 121 ? 4.389 -5.187 -9.434 1.00 88.62 121 VAL A CA 1
ATOM 964 C C . VAL A 1 121 ? 3.062 -5.937 -9.530 1.00 88.62 121 VAL A C 1
ATOM 966 O O . VAL A 1 121 ? 2.042 -5.439 -9.058 1.00 88.62 121 VAL A O 1
ATOM 969 N N . VAL A 1 122 ? 3.053 -7.155 -10.081 1.00 88.12 122 VAL A N 1
ATOM 970 C CA . VAL A 1 122 ? 1.844 -7.995 -10.117 1.00 88.12 122 VAL A CA 1
ATOM 971 C C . VAL A 1 122 ? 1.353 -8.322 -8.704 1.00 88.12 122 VAL A C 1
ATOM 973 O O . VAL A 1 122 ? 0.147 -8.276 -8.459 1.00 88.12 122 VAL A O 1
ATOM 976 N N . ALA A 1 123 ? 2.253 -8.611 -7.760 1.00 87.44 123 ALA A N 1
ATOM 977 C CA . ALA A 1 123 ? 1.883 -8.824 -6.360 1.00 87.44 123 ALA A CA 1
ATOM 978 C C . ALA A 1 123 ? 1.250 -7.565 -5.740 1.00 87.44 123 ALA A C 1
ATOM 980 O O . ALA A 1 123 ? 0.173 -7.647 -5.150 1.00 87.44 123 ALA A O 1
ATOM 981 N N . VAL A 1 124 ? 1.838 -6.387 -5.964 1.00 91.31 124 VAL A N 1
ATOM 982 C CA . VAL A 1 124 ? 1.277 -5.100 -5.517 1.00 91.31 124 VAL A CA 1
ATOM 983 C C . VAL A 1 124 ? -0.102 -4.835 -6.135 1.00 91.31 124 VAL A C 1
ATOM 985 O O . VAL A 1 124 ? -1.041 -4.487 -5.418 1.00 91.31 124 VAL A O 1
ATOM 988 N N . LYS A 1 125 ? -0.283 -5.088 -7.439 1.00 90.44 125 LYS A N 1
ATOM 989 C CA . LYS A 1 125 ? -1.592 -4.985 -8.113 1.00 90.44 125 LYS A CA 1
ATOM 990 C C . LYS A 1 125 ? -2.643 -5.907 -7.487 1.00 90.44 125 LYS A C 1
ATOM 992 O O . LYS A 1 125 ? -3.813 -5.539 -7.414 1.00 90.44 125 LYS A O 1
ATOM 997 N N . ARG A 1 126 ? -2.255 -7.089 -6.994 1.00 89.25 126 ARG A N 1
ATOM 998 C CA . ARG A 1 126 ? -3.171 -7.993 -6.274 1.00 89.25 126 ARG A CA 1
ATOM 999 C C . ARG A 1 126 ? -3.588 -7.439 -4.917 1.00 89.25 126 ARG A C 1
ATOM 1001 O O . ARG A 1 126 ? -4.767 -7.540 -4.592 1.00 89.25 126 ARG A O 1
ATOM 1008 N N . ILE A 1 127 ? -2.667 -6.832 -4.166 1.00 91.12 127 ILE A N 1
ATOM 1009 C CA . ILE A 1 127 ? -2.992 -6.155 -2.899 1.00 91.12 127 ILE A CA 1
ATOM 1010 C C . ILE A 1 127 ? -4.004 -5.034 -3.164 1.00 91.12 127 ILE A C 1
ATOM 1012 O O . ILE A 1 127 ? -5.052 -4.979 -2.525 1.00 91.12 127 ILE A O 1
ATOM 1016 N N . LEU A 1 128 ? -3.746 -4.199 -4.173 1.00 91.50 128 LEU A N 1
ATOM 1017 C CA . LEU A 1 128 ? -4.662 -3.132 -4.582 1.00 91.50 128 LEU A CA 1
ATOM 1018 C C . LEU A 1 128 ? -6.034 -3.672 -5.017 1.00 91.50 128 LEU A C 1
ATOM 1020 O O . LEU A 1 128 ? -7.070 -3.135 -4.628 1.00 91.50 128 LEU A O 1
ATOM 1024 N N . ARG A 1 129 ? -6.065 -4.771 -5.781 1.00 89.25 129 ARG A N 1
ATOM 1025 C CA . ARG A 1 129 ? -7.310 -5.448 -6.175 1.00 89.25 129 ARG A CA 1
ATOM 1026 C C . ARG A 1 129 ? -8.095 -5.950 -4.964 1.00 89.25 129 ARG A C 1
ATOM 1028 O O . ARG A 1 129 ? -9.313 -5.793 -4.934 1.00 89.25 129 ARG A O 1
ATOM 1035 N N . TYR A 1 130 ? -7.416 -6.557 -3.995 1.00 90.62 130 TYR A N 1
ATOM 1036 C CA . TYR A 1 130 ? -8.038 -7.028 -2.761 1.00 90.62 130 TYR A CA 1
ATOM 1037 C C . TYR A 1 130 ? -8.656 -5.866 -1.980 1.00 90.62 130 TYR A C 1
ATOM 1039 O O . TYR A 1 130 ? -9.815 -5.953 -1.586 1.00 90.62 130 TYR A O 1
ATOM 1047 N N . LEU A 1 131 ? -7.940 -4.748 -1.843 1.00 90.50 131 LEU A N 1
ATOM 1048 C CA . LEU A 1 131 ? -8.452 -3.540 -1.192 1.00 90.50 131 LEU A CA 1
ATOM 1049 C C . LEU A 1 131 ? -9.699 -2.990 -1.887 1.00 90.50 131 LEU A C 1
ATOM 1051 O O . LEU A 1 131 ? -10.697 -2.724 -1.228 1.00 90.50 131 LEU A O 1
ATOM 1055 N N . LYS A 1 132 ? -9.681 -2.900 -3.222 1.00 90.00 132 LYS A N 1
ATOM 1056 C CA . LYS A 1 132 ? -10.846 -2.467 -4.004 1.00 90.00 132 LYS A CA 1
ATOM 1057 C C . LYS A 1 132 ? -12.052 -3.393 -3.817 1.00 90.00 132 LYS A C 1
ATOM 1059 O O . LYS A 1 132 ? -13.175 -2.917 -3.722 1.00 90.00 132 LYS A O 1
ATOM 1064 N N . GLY A 1 133 ? -11.826 -4.707 -3.774 1.00 89.44 133 GLY A N 1
ATOM 1065 C CA . GLY A 1 133 ? -12.886 -5.699 -3.563 1.00 89.44 133 GLY A CA 1
ATOM 1066 C C . GLY A 1 133 ? -13.377 -5.798 -2.117 1.00 89.44 133 GLY A C 1
ATOM 1067 O O . GLY A 1 133 ? -14.434 -6.371 -1.879 1.00 89.44 133 GLY A O 1
ATOM 1068 N N . THR A 1 134 ? -12.623 -5.249 -1.163 1.00 90.38 134 THR A N 1
ATOM 1069 C CA . THR A 1 134 ? -12.933 -5.290 0.272 1.00 90.38 134 THR A CA 1
ATOM 1070 C C . THR A 1 134 ? -13.137 -3.896 0.857 1.00 90.38 134 THR A C 1
ATOM 1072 O O . THR A 1 134 ? -12.875 -3.678 2.038 1.00 90.38 134 THR A O 1
ATOM 1075 N N . ILE A 1 135 ? -13.579 -2.939 0.036 1.00 86.88 135 ILE A N 1
ATOM 1076 C CA . ILE A 1 135 ? -13.764 -1.551 0.471 1.00 86.88 135 ILE A CA 1
ATOM 1077 C C . ILE A 1 135 ? -14.866 -1.424 1.531 1.00 86.88 135 ILE A C 1
ATOM 1079 O O . ILE A 1 135 ? -14.718 -0.658 2.477 1.00 86.88 135 ILE A O 1
ATOM 1083 N N . ASP A 1 136 ? -15.910 -2.248 1.420 1.00 85.94 136 ASP A N 1
ATOM 1084 C CA . ASP A 1 136 ? -17.041 -2.292 2.354 1.00 85.94 136 ASP A CA 1
ATOM 1085 C C . ASP A 1 136 ? -16.795 -3.223 3.555 1.00 85.94 136 ASP A C 1
ATOM 1087 O O . ASP A 1 136 ? -17.655 -3.380 4.421 1.00 85.94 136 ASP A O 1
ATOM 1091 N N . PHE A 1 137 ? -15.627 -3.871 3.614 1.00 81.00 137 PHE A N 1
ATOM 1092 C CA . PHE A 1 137 ? -15.267 -4.802 4.679 1.00 81.00 137 PHE A CA 1
ATOM 1093 C C . PHE A 1 137 ? -14.356 -4.097 5.685 1.00 81.00 137 PHE A C 1
ATOM 1095 O O . PHE A 1 137 ? -13.336 -3.508 5.326 1.00 81.00 137 PHE A O 1
ATOM 1102 N N . GLY A 1 138 ? -14.712 -4.188 6.964 1.00 74.38 138 GLY A N 1
ATOM 1103 C CA . GLY A 1 138 ? -13.955 -3.605 8.067 1.00 74.38 138 GLY A CA 1
ATOM 1104 C C . GLY A 1 138 ? -13.755 -4.592 9.209 1.00 74.38 138 GLY A C 1
ATOM 1105 O O . GLY A 1 138 ? -14.377 -5.655 9.260 1.00 74.38 138 GLY A O 1
ATOM 1106 N N . ILE A 1 139 ? -12.880 -4.228 10.144 1.00 73.50 139 ILE A N 1
ATOM 1107 C CA . ILE A 1 139 ? -12.691 -4.989 11.378 1.00 73.50 139 ILE A CA 1
ATOM 1108 C C . ILE A 1 139 ? -13.808 -4.606 12.341 1.00 73.50 139 ILE A C 1
ATOM 1110 O O . ILE A 1 139 ? -13.919 -3.453 12.755 1.00 73.50 139 ILE A O 1
ATOM 1114 N N . HIS A 1 140 ? -14.634 -5.584 12.698 1.00 75.94 140 HIS A N 1
ATOM 1115 C CA . HIS A 1 140 ? -15.722 -5.400 13.648 1.00 75.94 140 HIS A CA 1
ATOM 1116 C C . HIS A 1 140 ? -15.283 -5.857 15.038 1.00 75.94 140 HIS A C 1
ATOM 1118 O O . HIS A 1 140 ? -15.100 -7.051 15.274 1.00 75.94 140 HIS A O 1
ATOM 1124 N N . PHE A 1 141 ? -15.105 -4.913 15.962 1.00 76.44 141 PHE A N 1
ATOM 1125 C CA . PHE A 1 141 ? -14.814 -5.219 17.362 1.00 76.44 141 PHE A CA 1
ATOM 1126 C C . PHE A 1 141 ? -16.121 -5.324 18.147 1.00 76.44 141 PHE A C 1
ATOM 1128 O O . PHE A 1 141 ? -16.914 -4.383 18.177 1.00 76.44 141 PHE A O 1
ATOM 1135 N N . GLN A 1 142 ? -16.335 -6.459 18.813 1.00 81.19 142 GLN A N 1
ATOM 1136 C CA . GLN A 1 142 ? -17.459 -6.652 19.727 1.00 81.19 142 GLN A CA 1
ATOM 1137 C C . GLN A 1 142 ? -16.951 -6.809 21.163 1.00 81.19 142 GLN A C 1
ATOM 1139 O O . GLN A 1 142 ? -15.944 -7.489 21.375 1.00 81.19 142 GLN A O 1
ATOM 1144 N N . PRO A 1 143 ? -17.631 -6.214 22.161 1.00 82.50 143 PRO A N 1
ATOM 1145 C CA . PRO A 1 143 ? -17.319 -6.469 23.559 1.00 82.50 143 PRO A CA 1
ATOM 1146 C C . PRO A 1 143 ? -17.518 -7.958 23.860 1.00 82.50 143 PRO A C 1
ATOM 1148 O O . PRO A 1 143 ? -18.586 -8.512 23.604 1.00 82.50 143 PRO A O 1
ATOM 1151 N N . GLY A 1 144 ? -16.491 -8.600 24.407 1.00 82.38 144 GLY A N 1
ATOM 1152 C CA . GLY A 1 144 ? -16.516 -10.002 24.811 1.00 82.38 144 GLY A CA 1
ATOM 1153 C C . GLY A 1 144 ? -15.910 -10.190 26.198 1.00 82.38 144 GLY A C 1
ATOM 1154 O O . GLY A 1 144 ? -15.373 -9.254 26.792 1.00 82.38 144 GLY A O 1
ATOM 1155 N N . LEU A 1 145 ? -15.991 -11.413 26.721 1.00 80.94 145 LEU A N 1
ATOM 1156 C CA . LEU A 1 145 ? -15.268 -11.797 27.934 1.00 80.94 145 LEU A CA 1
ATOM 1157 C C . LEU A 1 145 ? -13.764 -11.556 27.728 1.00 80.94 145 LEU A C 1
ATOM 1159 O O . LEU A 1 145 ? -13.197 -12.010 26.736 1.00 80.94 145 LEU A O 1
ATOM 1163 N N . LEU A 1 146 ? -13.123 -10.857 28.670 1.00 79.50 146 LEU A N 1
ATOM 1164 C CA . LEU A 1 146 ? -11.690 -10.532 28.664 1.00 79.50 146 LEU A CA 1
ATOM 1165 C C . LEU A 1 146 ? -10.828 -11.771 28.967 1.00 79.50 146 LEU A C 1
ATOM 1167 O O . LEU A 1 146 ? -10.117 -11.821 29.967 1.00 79.50 146 LEU A O 1
ATOM 1171 N N . ASN A 1 147 ? -10.916 -12.794 28.122 1.00 77.94 147 ASN A N 1
ATOM 1172 C CA . ASN A 1 147 ? -10.110 -14.002 28.224 1.00 77.94 147 ASN A CA 1
ATOM 1173 C C . ASN A 1 147 ? -8.961 -13.906 27.212 1.00 77.94 147 ASN A C 1
ATOM 1175 O O . ASN A 1 147 ? -9.148 -14.125 26.016 1.00 77.94 147 ASN A O 1
ATOM 1179 N N . LEU A 1 148 ? -7.780 -13.506 27.686 1.00 78.06 148 LEU A N 1
ATOM 1180 C CA . LEU A 1 148 ? -6.601 -13.315 26.844 1.00 78.06 148 LEU A CA 1
ATOM 1181 C C . LEU A 1 148 ? -6.012 -14.679 26.458 1.00 78.06 148 LEU A C 1
ATOM 1183 O O . LEU A 1 148 ? -5.415 -15.360 27.288 1.00 78.06 148 LEU A O 1
ATOM 1187 N N . GLN A 1 149 ? -6.159 -15.063 25.193 1.00 77.00 149 GLN A N 1
ATOM 1188 C CA . GLN A 1 149 ? -5.460 -16.203 24.602 1.00 77.00 149 GLN A CA 1
ATOM 1189 C C . GLN A 1 149 ? -4.429 -15.685 23.604 1.00 77.00 149 GLN A C 1
ATOM 1191 O O . GLN A 1 149 ? -4.764 -14.912 22.708 1.00 77.00 149 GLN A O 1
ATOM 1196 N N . VAL A 1 150 ? -3.173 -16.093 23.773 1.00 75.81 150 VAL A N 1
ATOM 1197 C CA . VAL A 1 150 ? -2.063 -15.673 22.913 1.00 75.81 150 VAL A CA 1
ATOM 1198 C C . VAL A 1 150 ? -1.561 -16.889 22.151 1.00 75.81 150 VAL A C 1
ATOM 1200 O O . VAL A 1 150 ? -1.247 -17.915 22.749 1.00 75.81 150 VAL A O 1
ATOM 1203 N N . TYR A 1 151 ? -1.467 -16.751 20.834 1.00 75.94 151 TYR A N 1
ATOM 1204 C CA . TYR A 1 151 ? -0.849 -17.723 19.942 1.00 75.94 151 TYR A CA 1
ATOM 1205 C C . TYR A 1 151 ? 0.396 -17.069 19.342 1.00 75.94 151 TYR A C 1
ATOM 1207 O O . TYR A 1 151 ? 0.371 -15.886 19.003 1.00 75.94 151 TYR A O 1
ATOM 1215 N N . SER A 1 152 ? 1.492 -17.818 19.245 1.00 77.44 152 SER A N 1
ATOM 1216 C CA . SER A 1 152 ? 2.731 -17.364 18.615 1.00 77.44 152 SER A CA 1
ATOM 1217 C C . SER A 1 152 ? 3.040 -18.301 17.460 1.00 77.44 152 SER A C 1
ATOM 1219 O O . SER A 1 152 ? 3.174 -19.505 17.670 1.00 77.44 152 SER A O 1
ATOM 1221 N N . ASP A 1 153 ? 3.117 -17.742 16.257 1.00 67.25 153 ASP A N 1
ATOM 1222 C CA . ASP A 1 153 ? 3.598 -18.430 15.064 1.00 67.25 153 ASP A CA 1
ATOM 1223 C C . ASP A 1 153 ? 4.862 -17.704 14.593 1.00 67.25 153 ASP A C 1
ATOM 1225 O O . ASP A 1 153 ? 4.879 -16.475 14.495 1.00 67.25 153 ASP A O 1
ATOM 1229 N N . ALA A 1 154 ? 5.945 -18.452 14.408 1.00 62.44 154 ALA A N 1
ATOM 1230 C CA . ALA A 1 154 ? 7.242 -17.935 13.996 1.00 62.44 154 ALA A CA 1
ATOM 1231 C C . ALA A 1 154 ? 7.706 -18.746 12.785 1.00 62.44 154 ALA A C 1
ATOM 1233 O O . ALA A 1 154 ? 8.282 -19.825 12.922 1.00 62.44 154 ALA A O 1
ATOM 1234 N N . ASP A 1 155 ? 7.444 -18.220 11.593 1.00 63.72 155 ASP A N 1
ATOM 1235 C CA . ASP A 1 155 ? 7.665 -18.889 10.309 1.00 63.72 155 ASP A CA 1
ATOM 1236 C C . ASP A 1 155 ? 8.790 -18.255 9.466 1.00 63.72 155 ASP A C 1
ATOM 1238 O O . ASP A 1 155 ? 9.146 -18.787 8.412 1.00 63.72 155 ASP A O 1
ATOM 1242 N N . LEU A 1 156 ? 9.426 -17.186 9.969 1.00 59.03 156 LEU A N 1
ATOM 1243 C CA . LEU A 1 156 ? 10.452 -16.407 9.259 1.00 59.03 156 LEU A CA 1
ATOM 1244 C C . LEU A 1 156 ? 11.604 -17.267 8.703 1.00 59.03 156 LEU A C 1
ATOM 1246 O O . LEU A 1 156 ? 12.041 -17.068 7.576 1.00 59.03 156 LEU A O 1
ATOM 1250 N N . ALA A 1 157 ? 12.054 -18.290 9.440 1.00 57.25 157 ALA A N 1
ATOM 1251 C CA . ALA A 1 157 ? 13.180 -19.144 9.038 1.00 57.25 157 ALA A CA 1
ATOM 1252 C C . ALA A 1 157 ? 12.910 -20.039 7.806 1.00 57.25 157 ALA A C 1
ATOM 1254 O O . ALA A 1 157 ? 13.804 -20.771 7.368 1.00 57.25 157 ALA A O 1
ATOM 1255 N N . ARG A 1 158 ? 11.683 -20.029 7.265 1.00 58.59 158 ARG A N 1
ATOM 1256 C CA . ARG A 1 158 ? 11.276 -20.834 6.108 1.00 58.59 158 ARG A CA 1
ATOM 1257 C C . ARG A 1 158 ? 11.040 -20.004 4.839 1.00 58.59 158 ARG A C 1
ATOM 1259 O O . ARG A 1 158 ? 10.723 -20.608 3.814 1.00 58.59 158 ARG A O 1
ATOM 1266 N N . ASP A 1 159 ? 11.203 -18.677 4.869 1.00 64.75 159 ASP A N 1
ATOM 1267 C CA . ASP A 1 159 ? 11.042 -17.853 3.663 1.00 64.75 159 ASP A CA 1
ATOM 1268 C C . ASP A 1 159 ? 12.215 -18.093 2.685 1.00 64.75 159 ASP A C 1
ATOM 1270 O O . ASP A 1 159 ? 13.372 -17.832 3.024 1.00 64.75 159 ASP A O 1
ATOM 1274 N N . PRO A 1 160 ? 11.965 -18.614 1.467 1.00 63.81 160 PRO A N 1
ATOM 1275 C CA . PRO A 1 160 ? 13.010 -18.815 0.465 1.00 63.81 160 PRO A CA 1
ATOM 1276 C C . PRO A 1 160 ? 13.615 -17.513 -0.082 1.00 63.81 160 PRO A C 1
ATOM 1278 O O . PRO A 1 160 ? 14.623 -17.606 -0.778 1.00 63.81 160 PRO A O 1
ATOM 1281 N N . ASN A 1 161 ? 13.023 -16.345 0.195 1.00 61.22 161 ASN A N 1
ATOM 1282 C CA . ASN A 1 161 ? 13.529 -15.045 -0.257 1.00 61.22 161 ASN A CA 1
ATOM 1283 C C . ASN A 1 161 ? 14.483 -14.367 0.752 1.00 61.22 161 ASN A C 1
ATOM 1285 O O . ASN A 1 161 ? 15.061 -13.338 0.423 1.00 61.22 161 ASN A O 1
ATOM 1289 N N . ASP A 1 162 ? 14.663 -14.923 1.957 1.00 59.88 162 ASP A N 1
ATOM 1290 C CA . ASP A 1 162 ? 15.478 -14.340 3.045 1.00 59.88 162 ASP A CA 1
ATOM 1291 C C . ASP A 1 162 ? 16.924 -14.903 3.099 1.00 59.88 162 ASP A C 1
ATOM 1293 O O . ASP A 1 162 ? 17.526 -15.020 4.166 1.00 59.88 162 ASP A O 1
ATOM 1297 N N . ARG A 1 163 ? 17.494 -15.329 1.960 1.00 50.12 163 ARG A N 1
ATOM 1298 C CA . ARG A 1 163 ? 18.853 -15.906 1.869 1.00 50.12 163 ARG A CA 1
ATOM 1299 C C . ARG A 1 163 ? 19.715 -15.292 0.780 1.00 50.12 163 ARG A C 1
ATOM 1301 O O . ARG A 1 163 ? 19.197 -15.102 -0.338 1.00 50.12 163 ARG A O 1
#

pLDDT: mean 73.79, std 15.14, range [43.59, 94.5]

Secondary structure (DSSP, 8-state):
---GGGGT---------------GGGTS-SSHHHHHH-HHHHHHHHHHHHHHHHTTTT---PPPTTS-S----S-SPBPS-HHHHHHHHHHHHHHTTT-GGGHHHHHHHGGGGSS-BHHHHHHHHHHHHHHHHTTT-------------------GGG-TT--

Radius of gyration: 22.32 Å; chains: 1; bounding box: 65×53×46 Å

Sequence (163 aa):
MTTRSKSGISKRKAYSTYVQSIDLSQIEASSFMTAYTVLEWQSAMREEIEALHAQGTWDLVPLPAHKNLITYKDDGKPYSHPAQYRSIVGALQYLTFTRPDIAFSVNQACQFKHNPMESHVVAVKRILRYLKGTIDFGIHFQPGLLNLQVYSDADLARDPNDR

Organism: Prunus dulcis (NCBI:txid3755)

Foldseek 3Di:
DDDPVVVVDDDDDDDPDPPPPPPVVVVDDPDPVVCVVDPVSVVVVVVVVVVCVVVCLQPDDDDDPPDDLDDPPPPADWDPCLVVLCVLLVVVCVCCVFVVVCNVLSVVLVVCSVTDGPSSSVSSSVSVVVCVVCVVPGDDDDDDPPDDDDDDDDCVVPDPVPD